Protein AF-A0A4R2JNR7-F1 (afdb_monomer_lite)

Structure (mmCIF, N/CA/C/O backbone):
data_AF-A0A4R2JNR7-F1
#
_entry.id   AF-A0A4R2JNR7-F1
#
loop_
_atom_site.group_PDB
_atom_site.id
_atom_site.type_symbol
_atom_site.label_atom_id
_atom_site.label_alt_id
_atom_site.label_comp_id
_atom_site.label_asym_id
_atom_site.label_entity_id
_atom_site.label_seq_id
_atom_site.pdbx_PDB_ins_code
_atom_site.Cartn_x
_atom_site.Cartn_y
_atom_site.Cartn_z
_atom_site.occupancy
_atom_site.B_iso_or_equiv
_atom_site.auth_seq_id
_atom_site.auth_comp_id
_atom_site.auth_asym_id
_atom_site.auth_atom_id
_atom_site.pdbx_PDB_model_num
ATOM 1 N N . MET A 1 1 ? 10.451 -13.960 -2.412 1.00 74.50 1 MET A N 1
ATOM 2 C CA . MET A 1 1 ? 9.070 -14.292 -2.784 1.00 74.50 1 MET A CA 1
ATOM 3 C C . MET A 1 1 ? 8.303 -13.013 -3.107 1.00 74.50 1 MET A C 1
ATOM 5 O O . MET A 1 1 ? 8.413 -12.044 -2.365 1.00 74.50 1 MET A O 1
ATOM 9 N N . ASN A 1 2 ? 7.539 -12.986 -4.204 1.00 85.69 2 ASN A N 1
ATOM 10 C CA . ASN A 1 2 ? 6.651 -11.852 -4.480 1.00 85.69 2 ASN A CA 1
ATOM 11 C C . ASN A 1 2 ? 5.514 -11.838 -3.455 1.00 85.69 2 ASN A C 1
ATOM 13 O O . ASN A 1 2 ? 4.912 -12.879 -3.202 1.00 85.69 2 ASN A O 1
ATOM 17 N N . GLY A 1 3 ? 5.248 -10.667 -2.879 1.00 93.62 3 GLY A N 1
ATOM 18 C CA . GLY A 1 3 ? 4.051 -10.439 -2.076 1.00 93.62 3 GLY A CA 1
ATOM 19 C C . GLY A 1 3 ? 2.825 -10.256 -2.959 1.00 93.62 3 GLY A C 1
ATOM 20 O O . GLY A 1 3 ? 2.925 -10.202 -4.193 1.00 93.62 3 GLY A O 1
ATOM 21 N N . LEU A 1 4 ? 1.668 -10.127 -2.322 1.00 95.69 4 LEU A N 1
ATOM 22 C CA . LEU A 1 4 ? 0.404 -9.935 -3.017 1.00 95.69 4 LEU A CA 1
ATOM 23 C C . LEU A 1 4 ? 0.418 -8.686 -3.906 1.00 95.69 4 LEU A C 1
ATOM 25 O O . LEU A 1 4 ? 0.112 -8.798 -5.088 1.00 95.69 4 LEU A O 1
ATOM 29 N N . VAL A 1 5 ? 0.873 -7.535 -3.396 1.00 96.38 5 VAL A N 1
ATOM 30 C CA . VAL A 1 5 ? 0.903 -6.276 -4.170 1.00 96.38 5 VAL A CA 1
ATOM 31 C C . VAL A 1 5 ? 1.715 -6.446 -5.456 1.00 96.38 5 VAL A C 1
ATOM 33 O O . VAL A 1 5 ? 1.250 -6.117 -6.541 1.00 96.38 5 VAL A O 1
ATOM 36 N N . ALA A 1 6 ? 2.912 -7.027 -5.362 1.00 96.88 6 ALA A N 1
ATOM 37 C CA . ALA A 1 6 ? 3.760 -7.269 -6.528 1.00 96.88 6 ALA A CA 1
ATOM 38 C C . ALA A 1 6 ? 3.146 -8.266 -7.524 1.00 96.88 6 ALA A C 1
ATOM 40 O O . ALA A 1 6 ? 3.371 -8.147 -8.729 1.00 96.88 6 ALA A O 1
ATOM 41 N N . SER A 1 7 ? 2.388 -9.247 -7.031 1.00 96.50 7 SER A N 1
ATOM 42 C CA . SER A 1 7 ? 1.683 -10.213 -7.878 1.00 96.50 7 SER A CA 1
ATOM 43 C C . SER A 1 7 ? 0.555 -9.525 -8.647 1.00 96.50 7 SER A C 1
ATOM 45 O O . SER A 1 7 ? 0.546 -9.591 -9.871 1.00 96.50 7 SER A O 1
ATOM 47 N N . VAL A 1 8 ? -0.281 -8.738 -7.962 1.00 95.75 8 VAL A N 1
ATOM 48 C CA . VAL A 1 8 ? -1.358 -7.950 -8.584 1.00 95.75 8 VAL A CA 1
ATOM 49 C C . VAL A 1 8 ? -0.810 -6.975 -9.629 1.00 95.75 8 VAL A C 1
ATOM 51 O O . VAL A 1 8 ? -1.312 -6.918 -10.746 1.00 95.75 8 VAL A O 1
ATOM 54 N N . LEU A 1 9 ? 0.269 -6.248 -9.319 1.00 95.75 9 LEU A N 1
ATOM 55 C CA . LEU A 1 9 ? 0.916 -5.362 -10.294 1.00 95.75 9 LEU A CA 1
ATOM 56 C C . LEU A 1 9 ? 1.432 -6.123 -11.522 1.00 95.75 9 LEU A C 1
ATOM 58 O O . LEU A 1 9 ? 1.394 -5.595 -12.632 1.00 95.75 9 LEU A O 1
ATOM 62 N N . THR A 1 10 ? 1.921 -7.351 -11.329 1.00 95.81 10 THR A N 1
ATOM 63 C CA . THR A 1 10 ? 2.393 -8.198 -12.431 1.00 95.81 10 THR A CA 1
ATOM 64 C C . THR A 1 10 ? 1.238 -8.660 -13.311 1.00 95.81 10 THR A C 1
ATOM 66 O O . THR A 1 10 ? 1.383 -8.697 -14.531 1.00 95.81 10 THR A O 1
ATOM 69 N N . ASP A 1 11 ? 0.089 -8.964 -12.716 1.00 94.25 11 ASP A N 1
ATOM 70 C CA . ASP A 1 11 ? -1.108 -9.355 -13.458 1.00 94.25 11 ASP A CA 1
ATOM 71 C C . ASP A 1 11 ? -1.698 -8.171 -14.243 1.00 94.25 11 ASP A C 1
ATOM 73 O O . ASP A 1 11 ? -2.080 -8.333 -15.402 1.00 94.25 11 ASP A O 1
ATOM 77 N N . LEU A 1 12 ? -1.708 -6.969 -13.654 1.00 91.50 12 LEU A N 1
ATOM 78 C CA . LEU A 1 12 ? -2.245 -5.755 -14.283 1.00 91.50 12 LEU A CA 1
ATOM 79 C C . LEU A 1 12 ? -1.342 -5.191 -15.388 1.00 91.50 12 LEU A C 1
ATOM 81 O O . LEU A 1 12 ? -1.824 -4.781 -16.443 1.00 91.50 12 LEU A O 1
ATOM 85 N N . PHE A 1 13 ? -0.030 -5.143 -15.152 1.00 92.62 13 PHE A N 1
ATOM 86 C CA . PHE A 1 13 ? 0.913 -4.413 -16.010 1.00 92.62 13 PHE A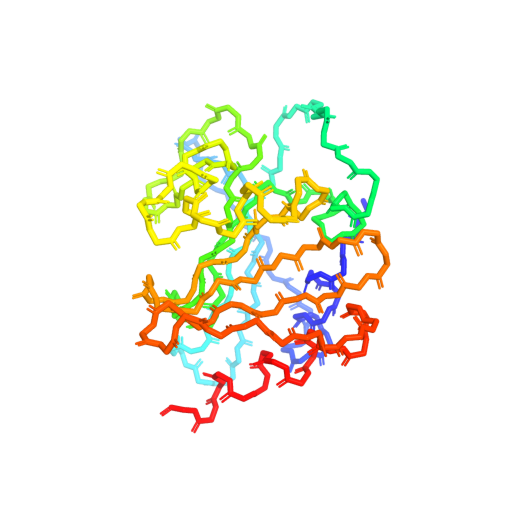 CA 1
ATOM 87 C C . PHE A 1 13 ? 1.927 -5.311 -16.721 1.00 92.62 13 PHE A C 1
ATOM 89 O O . PHE A 1 13 ? 2.747 -4.831 -17.504 1.00 92.62 13 PHE A O 1
ATOM 96 N N . GLY A 1 14 ? 1.882 -6.618 -16.473 1.00 93.38 14 GLY A N 1
ATOM 97 C CA . GLY A 1 14 ? 2.853 -7.564 -17.000 1.00 93.38 14 GLY A CA 1
ATOM 98 C C . GLY A 1 14 ? 4.158 -7.602 -16.193 1.00 93.38 14 GLY A C 1
ATOM 99 O O . GLY A 1 14 ? 4.225 -7.151 -15.048 1.00 93.38 14 GLY A O 1
ATOM 100 N N . PRO A 1 15 ? 5.219 -8.204 -16.758 1.00 94.38 15 PRO A N 1
ATOM 101 C CA . PRO A 1 15 ? 6.436 -8.496 -16.017 1.00 94.38 15 PRO A CA 1
ATOM 102 C C . PRO A 1 15 ? 7.160 -7.218 -15.560 1.00 94.38 15 PRO A C 1
ATOM 104 O O . PRO A 1 15 ? 7.265 -6.262 -16.330 1.00 94.38 15 PRO A O 1
ATOM 107 N N . PRO A 1 16 ? 7.728 -7.212 -14.342 1.00 96.00 16 PRO A N 1
ATOM 108 C CA . PRO A 1 16 ? 8.451 -6.056 -13.845 1.00 96.00 16 PRO A CA 1
ATOM 109 C C . PRO A 1 16 ? 9.841 -5.869 -14.455 1.00 96.00 16 PRO A C 1
ATOM 111 O O . PRO A 1 16 ? 10.524 -6.820 -14.838 1.00 96.00 16 PRO A O 1
ATOM 114 N N . GLU A 1 17 ? 10.325 -4.633 -14.370 1.00 95.19 17 GLU A N 1
ATOM 115 C CA . GLU A 1 17 ? 11.698 -4.238 -14.667 1.00 95.19 17 GLU A CA 1
ATOM 116 C C . GLU A 1 17 ? 12.475 -3.971 -13.363 1.00 95.19 17 GLU A C 1
ATOM 118 O O . GLU A 1 17 ? 12.059 -3.129 -12.555 1.00 95.19 17 GLU A O 1
ATOM 123 N N . PRO A 1 18 ? 13.608 -4.650 -13.110 1.00 94.50 18 PRO A N 1
ATOM 124 C CA . PRO A 1 18 ? 14.460 -4.335 -11.970 1.00 94.50 18 PRO A CA 1
ATOM 125 C C . PRO A 1 18 ? 15.264 -3.050 -12.214 1.00 94.50 18 PRO A C 1
ATOM 127 O O . PRO A 1 18 ? 15.649 -2.745 -13.342 1.00 94.50 18 PRO A O 1
ATOM 130 N N . GLY A 1 19 ? 15.586 -2.332 -11.140 1.00 91.00 19 GLY A N 1
ATOM 131 C CA . GLY A 1 19 ? 16.511 -1.203 -11.177 1.00 91.00 19 GLY A CA 1
ATOM 132 C C . GLY A 1 19 ? 17.254 -1.021 -9.858 1.00 91.00 19 GLY A C 1
ATOM 133 O O . GLY A 1 19 ? 16.829 -1.511 -8.812 1.00 91.00 19 GLY A O 1
ATOM 134 N N . SER A 1 20 ? 18.397 -0.349 -9.922 1.00 86.31 20 SER A N 1
ATOM 135 C CA . SER A 1 20 ? 19.217 -0.005 -8.761 1.00 86.31 20 SER A CA 1
ATOM 136 C C . SER A 1 20 ? 20.223 1.071 -9.156 1.00 86.31 20 SER A C 1
ATOM 138 O O . SER A 1 20 ? 20.928 0.877 -10.148 1.00 86.31 20 SER A O 1
ATOM 140 N N . ASP A 1 21 ? 20.361 2.120 -8.351 1.00 78.75 21 ASP A N 1
ATOM 141 C CA . ASP A 1 21 ? 21.511 3.029 -8.401 1.00 78.75 21 ASP A CA 1
ATOM 142 C C . ASP A 1 21 ? 22.443 2.764 -7.210 1.00 78.75 21 ASP A C 1
ATOM 144 O O . ASP A 1 21 ? 22.004 2.280 -6.165 1.00 78.75 21 ASP A O 1
ATOM 148 N N . ALA A 1 22 ? 23.732 3.091 -7.358 1.00 70.19 22 ALA A N 1
ATOM 149 C CA . ALA A 1 22 ? 24.771 2.805 -6.359 1.00 70.19 22 ALA A CA 1
ATOM 150 C C . ALA A 1 22 ? 24.464 3.368 -4.955 1.00 70.19 22 ALA A C 1
ATOM 152 O O . ALA A 1 22 ? 24.857 2.760 -3.963 1.00 70.19 22 ALA A O 1
ATOM 153 N N . ASP A 1 23 ? 23.726 4.479 -4.890 1.00 71.62 23 ASP A N 1
ATOM 154 C CA . ASP A 1 23 ? 23.389 5.201 -3.657 1.00 71.62 23 ASP A CA 1
ATOM 155 C C . ASP A 1 23 ? 21.907 5.043 -3.259 1.00 71.62 23 ASP A C 1
ATOM 157 O O . ASP A 1 23 ? 21.344 5.885 -2.562 1.00 71.62 23 ASP A O 1
ATOM 161 N N . SER A 1 24 ? 21.237 3.990 -3.737 1.00 70.81 24 SER A N 1
ATOM 162 C CA . SER A 1 24 ? 19.789 3.813 -3.571 1.00 70.81 24 SER A CA 1
ATOM 163 C C . SER A 1 24 ? 19.397 2.374 -3.244 1.00 70.81 24 SER A C 1
ATOM 165 O O . SER A 1 24 ? 20.089 1.422 -3.610 1.00 70.81 24 SER A O 1
ATOM 167 N N . LEU A 1 25 ? 18.240 2.207 -2.601 1.00 83.50 25 LEU A N 1
ATOM 168 C CA . LEU A 1 25 ? 17.609 0.898 -2.459 1.00 83.50 25 LEU A CA 1
ATOM 169 C C . LEU A 1 25 ? 17.335 0.291 -3.834 1.00 83.50 25 LEU A C 1
ATOM 171 O O . LEU A 1 25 ? 16.790 0.962 -4.703 1.00 83.50 25 LEU A O 1
ATOM 175 N N . ALA A 1 26 ? 17.636 -0.995 -4.020 1.00 91.75 26 ALA A N 1
ATOM 176 C CA . ALA A 1 26 ? 17.198 -1.708 -5.216 1.00 91.75 26 ALA A CA 1
ATOM 177 C C . ALA A 1 26 ? 15.666 -1.647 -5.328 1.00 91.75 26 ALA A C 1
ATOM 179 O O . ALA A 1 26 ? 14.961 -1.828 -4.336 1.00 91.75 26 ALA A O 1
ATOM 180 N N . TRP A 1 27 ? 15.138 -1.437 -6.529 1.00 94.19 27 TRP A N 1
ATOM 181 C CA . TRP A 1 27 ? 13.700 -1.368 -6.771 1.00 94.19 27 TRP A CA 1
ATOM 182 C C . TRP A 1 27 ? 13.270 -2.252 -7.933 1.00 94.19 27 TRP A C 1
ATOM 184 O O . TRP A 1 27 ? 14.053 -2.851 -8.672 1.00 94.19 27 TRP A O 1
ATOM 194 N N . THR A 1 28 ? 11.962 -2.368 -8.076 1.00 95.81 28 THR A N 1
ATOM 195 C CA . THR A 1 28 ? 11.287 -3.076 -9.153 1.00 95.81 28 THR A CA 1
ATOM 196 C C . THR A 1 28 ? 10.141 -2.195 -9.628 1.00 95.81 28 THR A C 1
ATOM 198 O O . THR A 1 28 ? 9.458 -1.576 -8.813 1.00 95.81 28 THR A O 1
ATOM 201 N N . THR A 1 29 ? 9.996 -2.034 -10.940 1.00 95.94 29 THR A N 1
ATOM 202 C CA . THR A 1 29 ? 9.008 -1.137 -11.547 1.00 95.94 29 THR A CA 1
ATOM 203 C C . THR A 1 29 ? 8.086 -1.906 -12.483 1.00 95.94 29 THR A C 1
ATOM 205 O O . THR A 1 29 ? 8.543 -2.718 -13.279 1.00 95.94 29 THR A O 1
ATOM 208 N N . TRP A 1 30 ? 6.797 -1.602 -12.396 1.00 95.94 30 TRP A N 1
ATOM 209 C CA . TRP A 1 30 ? 5.747 -2.027 -13.310 1.00 95.94 30 TRP A CA 1
ATOM 210 C C . TRP A 1 30 ? 5.246 -0.793 -14.049 1.00 95.94 30 TRP A C 1
ATOM 212 O O . TRP A 1 30 ? 5.082 0.272 -13.443 1.00 95.94 30 TRP A O 1
ATOM 222 N N . ARG A 1 31 ? 5.046 -0.915 -15.359 1.00 92.25 31 ARG A N 1
ATOM 223 C CA . ARG A 1 31 ? 4.637 0.198 -16.216 1.00 92.25 31 ARG A CA 1
ATOM 224 C C . ARG A 1 31 ? 3.410 -0.214 -17.001 1.00 92.25 31 ARG A C 1
ATOM 226 O O . ARG A 1 31 ? 3.428 -1.258 -17.646 1.00 92.25 31 ARG A O 1
ATOM 233 N N . SER A 1 32 ? 2.382 0.621 -16.975 1.00 83.75 32 SER A N 1
ATOM 234 C CA . SER A 1 32 ? 1.307 0.512 -17.951 1.00 83.75 32 SER A CA 1
ATOM 235 C C . SER A 1 32 ? 1.734 1.135 -19.296 1.00 83.75 32 SER A C 1
ATOM 237 O O . SER A 1 32 ? 2.850 1.644 -19.441 1.00 83.75 32 SER A O 1
ATOM 239 N N . ASN A 1 33 ? 0.838 1.114 -20.286 1.00 81.06 33 ASN A N 1
ATOM 240 C CA . ASN A 1 33 ? 1.028 1.862 -21.534 1.00 81.06 33 ASN A CA 1
ATOM 241 C C . ASN A 1 33 ? 0.960 3.385 -21.330 1.00 81.06 33 ASN A C 1
ATOM 243 O O . ASN A 1 33 ? 1.518 4.132 -22.133 1.00 81.06 33 ASN A O 1
ATOM 247 N N . ASP A 1 34 ? 0.282 3.831 -20.274 1.00 81.19 34 ASP A N 1
ATOM 248 C CA . ASP A 1 34 ? 0.294 5.213 -19.822 1.00 81.19 34 ASP A CA 1
ATOM 249 C C . ASP A 1 34 ? 1.560 5.470 -18.974 1.00 81.19 34 ASP A C 1
ATOM 251 O O . ASP A 1 34 ? 1.776 4.768 -17.974 1.00 81.19 34 ASP A O 1
ATOM 255 N N . PRO A 1 35 ? 2.420 6.435 -19.358 1.00 75.88 35 PRO A N 1
ATOM 256 C CA . PRO A 1 35 ? 3.648 6.753 -18.631 1.00 75.88 35 PRO A CA 1
ATOM 257 C C . PRO A 1 35 ? 3.420 7.305 -17.216 1.00 75.88 35 PRO A C 1
ATOM 259 O O . PRO A 1 35 ? 4.340 7.202 -16.392 1.00 75.88 35 PRO A O 1
ATOM 262 N N . ASP A 1 36 ? 2.242 7.860 -16.929 1.00 79.81 36 ASP A N 1
ATOM 263 C CA . ASP A 1 36 ? 1.886 8.363 -15.602 1.00 79.81 36 ASP A CA 1
ATOM 264 C C . ASP A 1 36 ? 1.493 7.206 -14.666 1.00 79.81 36 ASP A C 1
ATOM 266 O O . ASP A 1 36 ? 1.763 7.240 -13.465 1.00 79.81 36 ASP A O 1
ATOM 270 N N . HIS A 1 37 ? 1.006 6.094 -15.218 1.00 85.38 37 HIS A N 1
ATOM 271 C CA . HIS A 1 37 ? 0.657 4.884 -14.472 1.00 85.38 37 HIS A CA 1
ATOM 272 C C . HIS A 1 37 ? 1.854 3.936 -14.346 1.00 85.38 37 HIS A C 1
ATOM 274 O O . HIS A 1 37 ? 1.960 2.884 -14.992 1.00 85.38 37 HIS A O 1
ATOM 280 N N . ARG A 1 38 ? 2.775 4.327 -13.463 1.00 91.19 38 ARG A N 1
ATOM 281 C CA . ARG A 1 38 ? 3.907 3.500 -13.028 1.00 91.19 38 ARG A CA 1
ATOM 282 C C . ARG A 1 38 ? 3.796 3.143 -11.552 1.00 91.19 38 ARG A C 1
ATOM 284 O O . ARG A 1 38 ? 3.472 3.997 -10.729 1.00 91.19 38 ARG A O 1
ATOM 291 N N . SER A 1 39 ? 4.183 1.919 -11.219 1.00 95.69 39 SER A N 1
ATOM 292 C CA . SER A 1 39 ? 4.325 1.460 -9.837 1.00 95.69 39 SER A CA 1
ATOM 293 C C . SER A 1 39 ? 5.769 1.050 -9.586 1.00 95.69 39 SER A C 1
ATOM 295 O O . SER A 1 39 ? 6.365 0.333 -10.386 1.00 95.69 39 SER A O 1
ATOM 297 N N . ARG A 1 40 ? 6.355 1.508 -8.482 1.00 95.50 40 ARG A N 1
ATOM 298 C CA . ARG A 1 40 ? 7.726 1.213 -8.066 1.00 95.50 40 ARG A CA 1
ATOM 299 C C . ARG A 1 40 ? 7.727 0.705 -6.635 1.00 95.50 40 ARG A C 1
ATOM 301 O O . ARG A 1 40 ? 7.401 1.455 -5.724 1.00 95.50 40 ARG A O 1
ATOM 308 N N . LEU A 1 41 ? 8.199 -0.520 -6.443 1.00 96.12 41 LEU A N 1
ATOM 309 C CA . LEU A 1 41 ? 8.423 -1.098 -5.122 1.00 96.12 41 LEU A CA 1
ATOM 310 C C . LEU A 1 41 ? 9.919 -1.193 -4.828 1.00 96.12 41 LEU A C 1
ATOM 312 O O . LEU A 1 41 ? 10.698 -1.628 -5.678 1.00 96.12 41 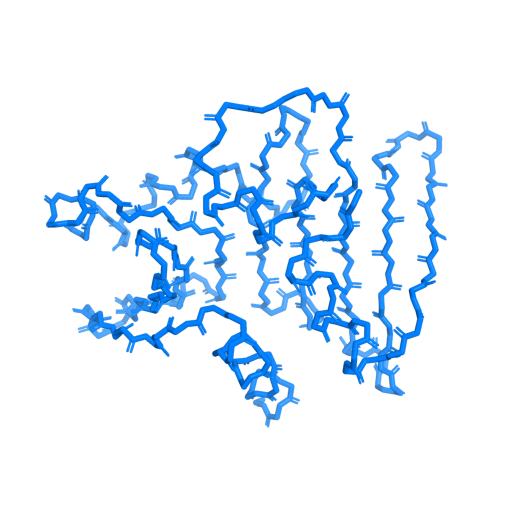LEU A O 1
ATOM 316 N N . TYR A 1 42 ? 10.319 -0.807 -3.624 1.00 94.44 42 TYR A N 1
ATOM 317 C CA . TYR A 1 42 ? 11.691 -0.908 -3.134 1.00 94.44 42 TYR A CA 1
ATOM 318 C C . TYR A 1 42 ? 11.886 -2.247 -2.436 1.00 94.44 42 TYR A C 1
ATOM 320 O O . TYR A 1 42 ? 10.992 -2.725 -1.743 1.00 94.44 42 TYR A O 1
ATOM 328 N N . ARG A 1 43 ? 13.035 -2.889 -2.632 1.00 92.25 43 ARG A N 1
ATOM 329 C CA . ARG A 1 43 ? 13.364 -4.160 -1.982 1.00 92.25 43 ARG A CA 1
ATOM 330 C C . ARG A 1 43 ? 13.829 -3.914 -0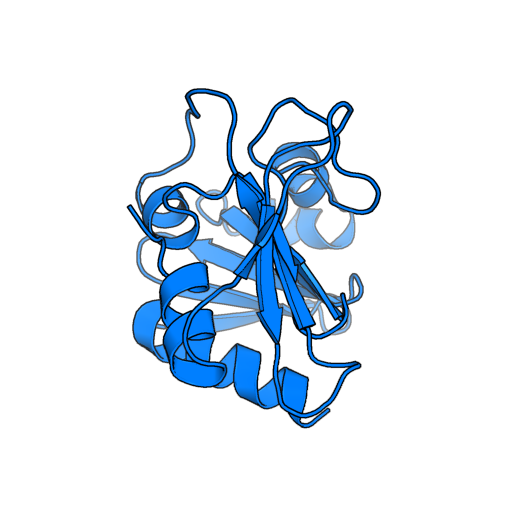.557 1.00 92.25 43 ARG A C 1
ATOM 332 O O . ARG A 1 43 ? 14.591 -2.984 -0.304 1.00 92.25 43 ARG A O 1
ATOM 339 N N . ARG A 1 44 ? 13.408 -4.790 0.350 1.00 89.50 44 ARG A N 1
ATOM 340 C CA . ARG A 1 44 ? 13.829 -4.753 1.751 1.00 89.50 44 ARG A CA 1
ATOM 341 C C . ARG A 1 44 ? 15.303 -5.152 1.893 1.00 89.50 44 ARG A C 1
ATOM 343 O O . ARG A 1 44 ? 15.772 -6.053 1.197 1.00 89.50 44 ARG A O 1
ATOM 350 N N . THR A 1 45 ? 16.017 -4.528 2.828 1.00 83.94 45 THR A N 1
ATOM 351 C CA . THR A 1 45 ? 17.453 -4.766 3.082 1.00 83.94 45 THR A CA 1
ATOM 352 C C . THR A 1 45 ? 17.756 -5.583 4.342 1.00 83.94 45 THR A C 1
ATOM 354 O O . THR A 1 45 ? 18.913 -5.923 4.588 1.00 83.94 45 THR A O 1
ATOM 357 N N . GLY A 1 46 ? 16.737 -5.977 5.112 1.00 82.25 46 GLY A N 1
ATOM 358 C CA . GLY A 1 46 ? 16.901 -6.733 6.355 1.00 82.25 46 GLY A CA 1
ATOM 359 C C . GLY A 1 46 ? 15.677 -7.563 6.758 1.00 82.25 46 GLY A C 1
ATOM 360 O O . GLY A 1 46 ? 14.709 -7.651 6.000 1.00 82.25 46 GLY A O 1
ATOM 361 N N . PRO A 1 47 ? 15.717 -8.226 7.924 1.00 81.06 47 PRO A N 1
ATOM 362 C CA . PRO A 1 47 ? 14.538 -8.841 8.529 1.00 81.06 47 PRO A CA 1
ATOM 363 C C . PRO A 1 47 ? 13.537 -7.772 8.997 1.00 81.06 47 PRO A C 1
ATOM 365 O O . PRO A 1 47 ? 13.876 -6.597 9.116 1.00 81.06 47 PRO A O 1
ATOM 368 N N . THR A 1 48 ? 12.304 -8.189 9.266 1.00 84.25 48 THR A N 1
ATOM 369 C CA . THR A 1 48 ? 11.251 -7.332 9.819 1.00 84.25 48 THR A CA 1
ATOM 370 C C . THR A 1 48 ? 10.397 -8.149 10.785 1.00 84.25 48 THR A C 1
ATOM 372 O O . THR A 1 48 ? 10.237 -9.352 10.579 1.00 84.25 48 THR A O 1
ATOM 375 N N . ASP A 1 49 ? 9.845 -7.487 11.798 1.00 82.75 49 ASP A N 1
ATOM 376 C CA . ASP A 1 49 ? 9.012 -8.097 12.845 1.00 82.75 49 ASP A CA 1
ATOM 377 C C . ASP A 1 49 ? 7.512 -7.852 12.602 1.00 82.75 49 ASP A C 1
ATOM 379 O O . ASP A 1 49 ? 6.706 -7.841 13.532 1.00 82.75 49 ASP A O 1
ATOM 383 N N . LEU A 1 50 ? 7.126 -7.588 11.352 1.00 82.56 50 LEU A N 1
ATOM 384 C CA . LEU A 1 50 ? 5.731 -7.350 11.004 1.00 82.56 50 LEU A CA 1
ATOM 385 C C . LEU A 1 50 ? 4.858 -8.608 11.116 1.00 82.56 50 LEU A C 1
ATOM 387 O O . LEU A 1 50 ? 5.360 -9.718 10.936 1.00 82.56 50 LEU A O 1
ATOM 391 N N . PRO A 1 51 ? 3.537 -8.432 11.318 1.00 86.56 51 PRO A N 1
ATOM 392 C CA . PRO A 1 51 ? 2.574 -9.527 11.274 1.00 86.56 51 PRO A CA 1
ATOM 393 C C . PRO A 1 51 ? 2.612 -10.304 9.950 1.00 86.56 51 PRO A C 1
ATOM 395 O O . PRO A 1 51 ? 2.768 -9.717 8.876 1.00 86.56 51 PRO A O 1
ATOM 398 N N . ASP A 1 52 ? 2.375 -11.616 10.019 1.00 89.19 52 ASP A N 1
ATOM 399 C CA . ASP A 1 52 ? 2.411 -12.523 8.862 1.00 89.19 52 ASP A CA 1
ATOM 400 C C . ASP A 1 52 ? 1.461 -12.098 7.730 1.00 89.19 52 ASP A C 1
ATOM 402 O O . ASP A 1 52 ? 1.829 -12.152 6.556 1.00 89.19 52 ASP A O 1
ATOM 406 N N . ALA A 1 53 ? 0.262 -11.615 8.068 1.00 86.69 53 ALA A N 1
ATOM 407 C CA . ALA A 1 53 ? -0.721 -11.152 7.086 1.00 86.69 53 ALA A CA 1
ATOM 408 C C . ALA A 1 53 ? -0.201 -9.961 6.260 1.00 86.69 53 ALA A C 1
ATOM 410 O O . ALA A 1 53 ? -0.393 -9.868 5.045 1.00 86.69 53 ALA A O 1
ATOM 411 N N . LEU A 1 54 ? 0.548 -9.070 6.906 1.00 90.19 54 LEU A N 1
ATOM 412 C CA . LEU A 1 54 ? 1.161 -7.929 6.249 1.00 90.19 54 LEU A CA 1
ATOM 413 C C . LEU A 1 54 ? 2.394 -8.346 5.440 1.00 90.19 54 LEU A C 1
ATOM 415 O O . LEU A 1 54 ? 2.597 -7.880 4.318 1.00 90.19 54 LEU A O 1
ATOM 419 N N . LEU A 1 55 ? 3.184 -9.287 5.960 1.00 90.88 55 LEU A N 1
ATOM 420 C CA . LEU A 1 55 ? 4.279 -9.908 5.216 1.00 90.88 55 LEU A CA 1
ATOM 421 C C . LEU A 1 55 ? 3.795 -10.603 3.939 1.00 90.88 55 LEU A C 1
ATOM 423 O O . LEU A 1 55 ? 4.492 -10.537 2.927 1.00 90.88 55 LEU A O 1
ATOM 427 N N . ALA A 1 56 ? 2.604 -11.205 3.943 1.00 92.25 56 ALA A N 1
ATOM 428 C CA . ALA A 1 56 ? 1.994 -11.765 2.738 1.00 92.25 56 ALA A CA 1
ATOM 429 C C . ALA A 1 56 ? 1.705 -10.683 1.679 1.00 92.25 56 ALA A C 1
ATOM 431 O O . ALA A 1 56 ? 1.885 -10.920 0.481 1.00 92.25 56 ALA A O 1
ATOM 432 N N . CYS A 1 57 ? 1.343 -9.467 2.104 1.00 94.06 57 CYS A N 1
ATOM 433 C CA . CYS A 1 57 ? 1.138 -8.333 1.202 1.00 94.06 57 CYS A CA 1
ATOM 434 C C . CYS A 1 57 ? 2.455 -7.803 0.611 1.00 94.06 57 CYS A C 1
ATOM 436 O O . CYS A 1 57 ? 2.542 -7.565 -0.597 1.00 94.06 57 CYS A O 1
ATOM 438 N N . TYR A 1 58 ? 3.485 -7.658 1.448 1.00 94.19 58 TYR A N 1
ATOM 439 C CA . TYR A 1 58 ? 4.784 -7.079 1.078 1.00 94.19 58 TYR A CA 1
ATOM 440 C C . TYR A 1 58 ? 5.692 -8.057 0.314 1.00 94.19 58 TYR A C 1
ATOM 442 O O . TYR A 1 58 ? 6.342 -7.684 -0.666 1.00 94.19 58 TYR A O 1
ATOM 450 N N . GLY A 1 59 ? 5.755 -9.318 0.745 1.00 93.25 59 GLY A N 1
ATOM 451 C CA . GLY A 1 59 ? 6.751 -10.287 0.288 1.00 93.25 59 GLY A CA 1
ATOM 452 C C . GLY A 1 59 ? 8.183 -9.785 0.502 1.00 93.25 59 GLY A C 1
ATOM 453 O O . GLY A 1 59 ? 8.572 -9.436 1.616 1.00 93.25 59 GLY A O 1
ATOM 454 N N . ASP A 1 60 ? 8.973 -9.748 -0.573 1.00 92.06 60 ASP A N 1
ATOM 455 C CA . ASP A 1 60 ? 10.355 -9.233 -0.564 1.00 92.06 60 ASP A CA 1
ATOM 456 C C . ASP A 1 60 ? 10.455 -7.697 -0.582 1.00 92.06 60 ASP A C 1
ATOM 458 O O . ASP A 1 60 ? 11.557 -7.140 -0.483 1.00 92.06 60 ASP A O 1
ATOM 462 N N . PHE A 1 61 ? 9.336 -6.999 -0.771 1.00 93.88 61 PHE A N 1
ATOM 463 C CA . PHE A 1 61 ? 9.338 -5.548 -0.876 1.00 93.88 61 PHE A CA 1
ATOM 464 C C . PHE A 1 61 ? 9.287 -4.891 0.496 1.00 93.88 61 PHE A C 1
ATOM 466 O O . PHE A 1 61 ? 8.806 -5.455 1.474 1.00 93.88 61 PHE A O 1
ATOM 473 N N . GLY A 1 62 ? 9.868 -3.700 0.553 1.00 91.81 62 GLY A N 1
ATOM 474 C CA . GLY A 1 62 ? 10.009 -2.872 1.733 1.00 91.81 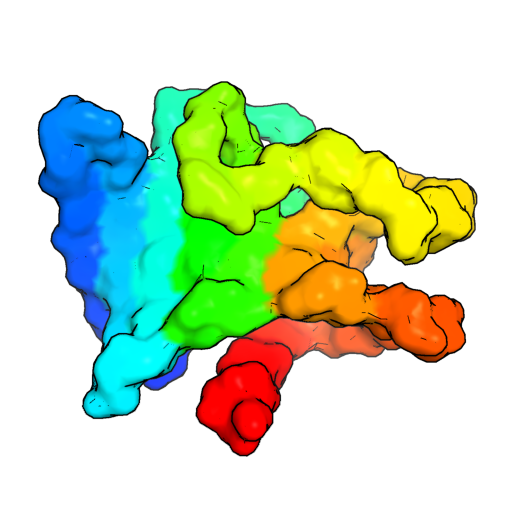62 GLY A CA 1
ATOM 475 C C . GLY A 1 62 ? 9.026 -1.707 1.776 1.00 91.81 62 GLY A C 1
ATOM 476 O O . GLY A 1 62 ? 8.912 -1.103 2.821 1.00 91.81 62 GLY A O 1
ATOM 477 N N . GLY A 1 63 ? 8.355 -1.381 0.670 1.00 94.50 63 GLY A N 1
ATOM 478 C CA . GLY A 1 63 ? 7.519 -0.188 0.496 1.00 94.50 63 GLY A CA 1
ATOM 479 C C . GLY A 1 63 ? 7.536 0.263 -0.966 1.00 94.50 63 GLY A C 1
ATOM 480 O O . GLY A 1 63 ? 8.196 -0.367 -1.801 1.00 94.50 63 GLY A O 1
ATOM 481 N N . GLY A 1 64 ? 6.844 1.348 -1.310 1.00 95.56 64 GLY A N 1
ATOM 482 C CA . GLY A 1 64 ? 6.829 1.824 -2.694 1.00 95.56 64 GLY A CA 1
ATOM 483 C C . GLY A 1 64 ? 5.762 2.848 -3.042 1.00 95.56 64 GLY A C 1
ATOM 484 O O . GLY A 1 64 ? 4.967 3.258 -2.211 1.00 95.56 64 GLY A O 1
ATOM 485 N N . PHE A 1 65 ? 5.745 3.235 -4.309 1.00 95.50 65 PHE A N 1
ATOM 486 C CA . PHE A 1 65 ? 4.729 4.092 -4.911 1.00 95.50 65 PHE A CA 1
ATOM 487 C C . PHE A 1 65 ? 3.937 3.279 -5.925 1.00 95.50 65 PHE A C 1
ATOM 489 O O . PHE A 1 65 ? 4.534 2.567 -6.733 1.00 95.50 65 PHE A O 1
ATOM 496 N N . LEU A 1 66 ? 2.618 3.398 -5.918 1.00 95.25 66 LEU A N 1
ATOM 497 C CA . LEU A 1 66 ? 1.732 2.762 -6.886 1.00 95.25 66 LEU A CA 1
ATOM 498 C C . LEU A 1 66 ? 1.024 3.849 -7.696 1.00 95.25 66 LEU A C 1
ATOM 500 O O . LEU A 1 66 ? 0.790 4.940 -7.177 1.00 95.25 66 LEU A O 1
ATOM 504 N N . ILE A 1 67 ? 0.702 3.539 -8.954 1.00 91.81 67 ILE A N 1
ATOM 505 C CA . ILE A 1 67 ? -0.164 4.356 -9.821 1.00 91.81 67 ILE A CA 1
ATOM 506 C C . ILE A 1 67 ? 0.278 5.828 -9.834 1.00 91.81 67 ILE A C 1
ATOM 508 O O . ILE A 1 67 ? -0.377 6.709 -9.293 1.00 91.81 67 ILE A O 1
ATOM 512 N N . GLY A 1 68 ? 1.479 6.099 -10.347 1.00 86.44 68 GLY A N 1
ATOM 513 C CA . GLY A 1 68 ? 1.957 7.482 -10.481 1.00 86.44 68 GLY A CA 1
ATOM 514 C C . GLY A 1 68 ? 2.217 8.204 -9.155 1.00 86.44 68 GLY A C 1
ATOM 515 O O . GLY A 1 68 ? 2.335 9.425 -9.146 1.00 86.44 68 GLY A O 1
ATOM 516 N N . SER A 1 69 ? 2.357 7.454 -8.055 1.00 88.38 69 SER A N 1
ATOM 517 C CA . SER A 1 69 ? 2.456 7.952 -6.675 1.00 88.38 69 SER A CA 1
ATOM 518 C C . SER A 1 69 ? 1.137 8.427 -6.054 1.00 88.38 69 SER A C 1
ATOM 520 O O . SER A 1 69 ? 1.179 9.017 -4.973 1.00 88.38 69 SER A O 1
ATOM 522 N N . SER A 1 70 ? -0.011 8.129 -6.673 1.00 91.38 70 SER A N 1
ATOM 523 C CA . SER A 1 70 ? -1.335 8.359 -6.075 1.00 91.38 70 SER A CA 1
ATOM 524 C C . SER A 1 70 ? -1.537 7.539 -4.801 1.00 91.38 70 SER A C 1
ATOM 526 O O . SER A 1 70 ? -2.178 8.006 -3.863 1.00 91.38 70 SER A O 1
ATOM 528 N N . ILE A 1 71 ? -0.920 6.354 -4.736 1.00 95.56 71 ILE A N 1
ATOM 529 C CA . ILE A 1 71 ? -0.912 5.504 -3.545 1.00 95.56 71 ILE A CA 1
ATOM 530 C C . ILE A 1 71 ? 0.533 5.276 -3.095 1.00 95.56 71 ILE A C 1
ATOM 532 O O . ILE A 1 71 ? 1.409 4.905 -3.883 1.00 95.56 71 ILE A O 1
ATOM 536 N N . LYS A 1 72 ? 0.785 5.464 -1.805 1.00 96.38 72 LYS A N 1
ATOM 537 C CA . LYS A 1 72 ? 2.067 5.231 -1.144 1.00 96.38 72 LYS A CA 1
ATOM 538 C C . LYS A 1 72 ? 1.951 4.005 -0.256 1.00 96.38 72 LYS A C 1
ATOM 540 O O . LYS A 1 72 ? 1.102 3.944 0.621 1.00 96.38 72 LYS A O 1
ATOM 545 N N . MET A 1 73 ? 2.841 3.050 -0.453 1.00 96.06 73 MET A N 1
ATOM 546 C CA . MET A 1 73 ? 3.004 1.886 0.401 1.00 96.06 73 MET A CA 1
ATOM 547 C C . MET A 1 73 ? 4.072 2.190 1.447 1.00 96.06 73 MET A C 1
ATOM 549 O O . MET A 1 73 ? 5.217 2.481 1.088 1.00 96.06 73 MET A O 1
ATOM 553 N N . ALA A 1 74 ? 3.684 2.149 2.720 1.00 94.94 74 ALA A N 1
ATOM 554 C CA . ALA A 1 74 ? 4.548 2.481 3.845 1.00 94.94 74 ALA A CA 1
ATOM 555 C C . ALA A 1 74 ? 5.838 1.646 3.844 1.00 94.94 74 ALA A C 1
ATOM 557 O O . ALA A 1 74 ? 5.864 0.494 3.414 1.00 94.94 74 ALA A O 1
ATOM 558 N N . THR A 1 75 ? 6.934 2.229 4.324 1.00 92.94 75 THR A N 1
ATOM 559 C CA . THR A 1 75 ? 8.203 1.523 4.429 1.00 92.94 75 THR A CA 1
ATOM 560 C C . THR A 1 75 ? 8.284 0.696 5.712 1.00 92.94 75 THR A C 1
ATOM 562 O O . THR A 1 75 ? 8.028 1.180 6.817 1.00 92.94 75 THR A O 1
ATOM 565 N N . ILE A 1 76 ? 8.655 -0.572 5.550 1.00 88.69 76 ILE A N 1
ATOM 566 C CA . ILE A 1 76 ? 8.971 -1.532 6.621 1.00 88.69 76 ILE A CA 1
ATOM 567 C C . ILE A 1 76 ? 10.470 -1.604 6.883 1.00 88.69 76 ILE A C 1
ATOM 569 O O . ILE A 1 76 ? 10.905 -2.274 7.820 1.00 88.69 76 ILE A O 1
ATOM 573 N N . ASP A 1 77 ? 11.263 -0.972 6.018 1.00 79.44 77 ASP A N 1
ATOM 574 C CA . ASP A 1 77 ? 12.701 -0.866 6.183 1.00 79.44 77 ASP A CA 1
ATOM 575 C C . ASP A 1 77 ? 13.049 0.313 7.103 1.00 79.44 77 ASP A C 1
ATOM 577 O O . ASP A 1 77 ? 12.367 1.334 7.149 1.00 79.44 77 ASP A O 1
ATOM 581 N N . SER A 1 78 ? 14.155 0.158 7.821 1.00 72.06 78 SER A N 1
ATOM 582 C CA . SER A 1 78 ? 14.822 1.222 8.571 1.00 72.06 78 SER A CA 1
ATOM 583 C C . SER A 1 78 ? 15.415 2.320 7.686 1.00 72.06 78 SER A C 1
ATOM 585 O O . SER A 1 78 ? 15.732 3.395 8.191 1.00 72.06 78 SER A O 1
ATOM 587 N N . GLN A 1 79 ? 15.628 2.034 6.398 1.00 78.38 79 GLN A N 1
ATOM 588 C CA . GLN A 1 79 ? 16.140 3.015 5.453 1.00 78.38 79 GLN A CA 1
ATOM 589 C C . GLN A 1 79 ? 15.014 3.920 4.963 1.00 78.38 79 GLN A C 1
ATOM 591 O O . GLN A 1 79 ? 13.993 3.448 4.456 1.00 78.38 79 GLN A O 1
ATOM 596 N N . ASP A 1 80 ? 15.242 5.226 5.068 1.00 81.00 80 ASP A N 1
ATOM 597 C CA . ASP A 1 80 ? 14.283 6.223 4.621 1.00 81.00 80 ASP A CA 1
ATOM 598 C C . ASP A 1 80 ? 14.179 6.220 3.095 1.00 81.00 80 ASP A C 1
ATOM 600 O O . ASP A 1 80 ? 15.168 6.355 2.367 1.00 81.00 80 ASP A O 1
ATOM 604 N N . VAL A 1 81 ? 12.947 6.125 2.606 1.00 86.62 81 VAL A N 1
ATOM 605 C CA . VAL A 1 81 ? 12.622 6.335 1.198 1.00 86.62 81 VAL A CA 1
ATOM 606 C C . VAL A 1 81 ? 11.878 7.650 1.092 1.00 86.62 81 VAL A C 1
ATOM 608 O O . VAL A 1 81 ? 10.791 7.803 1.642 1.00 86.62 81 VAL A O 1
ATOM 611 N N . HIS A 1 82 ? 12.469 8.612 0.382 1.00 86.50 82 HIS A N 1
ATOM 612 C CA . HIS A 1 82 ? 11.911 9.956 0.279 1.00 86.50 82 HIS A CA 1
ATOM 613 C C . HIS A 1 82 ? 10.448 9.931 -0.186 1.00 86.50 82 HIS A C 1
ATOM 615 O O . HIS A 1 82 ? 10.151 9.426 -1.267 1.00 86.50 82 HIS A O 1
ATOM 621 N N . GLY A 1 83 ? 9.561 10.518 0.619 1.00 87.44 83 GLY A N 1
ATOM 622 C CA . GLY A 1 83 ? 8.133 10.631 0.329 1.00 87.44 83 GLY A CA 1
ATOM 623 C C . GLY A 1 83 ? 7.278 9.448 0.787 1.00 87.44 83 GLY A C 1
ATOM 624 O O . GLY A 1 83 ? 6.067 9.536 0.635 1.00 87.44 83 GLY A O 1
ATOM 625 N N . LEU A 1 84 ? 7.859 8.382 1.348 1.00 91.62 84 LEU A N 1
ATOM 626 C CA . LEU A 1 84 ? 7.114 7.300 1.999 1.00 91.62 84 LEU A CA 1
ATOM 627 C C . LEU A 1 84 ? 7.149 7.462 3.519 1.00 91.62 84 LEU A C 1
ATOM 629 O O . LEU A 1 84 ? 8.170 7.853 4.077 1.00 91.62 84 LEU A O 1
ATOM 633 N N . TYR A 1 85 ? 6.045 7.115 4.175 1.00 91.62 85 TYR A N 1
ATOM 634 C CA . TYR A 1 85 ? 5.978 6.992 5.630 1.00 91.62 85 TYR A CA 1
ATOM 635 C C . TYR A 1 85 ? 6.564 5.666 6.070 1.00 91.62 85 TYR A C 1
ATOM 637 O O . TYR A 1 85 ? 6.321 4.652 5.416 1.00 91.62 85 TYR A O 1
ATOM 645 N N . ARG A 1 86 ? 7.248 5.631 7.210 1.00 91.44 86 ARG A N 1
ATOM 646 C CA . ARG A 1 86 ? 7.469 4.367 7.918 1.00 91.44 86 ARG A CA 1
ATOM 647 C C . ARG A 1 86 ? 6.153 3.845 8.493 1.00 91.44 86 ARG A C 1
ATOM 649 O O . ARG A 1 86 ? 5.223 4.612 8.724 1.00 91.44 86 ARG A O 1
ATOM 656 N N . PHE A 1 87 ? 6.053 2.542 8.742 1.00 89.56 87 PHE A N 1
ATOM 657 C CA . PHE A 1 87 ? 4.827 1.951 9.304 1.00 89.56 87 PHE A CA 1
ATOM 658 C C . PHE A 1 87 ? 4.367 2.582 10.615 1.00 89.56 87 PHE A C 1
ATOM 660 O O . PHE A 1 87 ? 3.181 2.836 10.812 1.00 89.56 87 PHE A O 1
ATOM 667 N N . ASP A 1 88 ? 5.311 2.821 11.517 1.00 86.94 88 ASP A N 1
ATOM 668 C CA . ASP A 1 88 ? 5.066 3.467 12.797 1.00 86.94 88 ASP A CA 1
ATOM 669 C C . ASP A 1 88 ? 4.648 4.930 12.624 1.00 86.94 88 ASP A C 1
ATOM 671 O O . ASP A 1 88 ? 3.772 5.395 13.347 1.00 86.94 88 ASP A O 1
ATOM 675 N N . GLU A 1 89 ? 5.206 5.625 11.633 1.00 91.06 89 GLU A N 1
ATOM 676 C CA . GLU A 1 89 ? 4.821 6.994 11.276 1.00 91.06 89 GLU A CA 1
ATOM 677 C C . GLU A 1 89 ? 3.424 7.069 10.657 1.00 91.06 89 GLU A C 1
ATOM 679 O O . GLU A 1 89 ? 2.657 7.977 10.980 1.00 91.06 89 GLU A O 1
ATOM 684 N N . LEU A 1 90 ? 3.074 6.115 9.789 1.00 92.25 90 LEU A N 1
ATOM 685 C CA . LEU A 1 90 ? 1.735 6.019 9.220 1.00 92.25 90 LEU A CA 1
ATOM 686 C C . LEU A 1 90 ? 0.719 5.768 10.335 1.00 92.25 90 LEU A C 1
ATOM 688 O O . LEU A 1 90 ? -0.273 6.476 10.438 1.00 92.25 90 LEU A O 1
ATOM 692 N N . ALA A 1 91 ? 1.000 4.828 11.238 1.00 86.50 91 ALA A N 1
ATOM 693 C CA . ALA A 1 91 ? 0.102 4.520 12.343 1.00 86.50 91 ALA A CA 1
ATOM 694 C C . ALA A 1 91 ? -0.132 5.716 13.289 1.00 86.50 91 ALA A C 1
ATOM 696 O O . ALA A 1 91 ? -1.138 5.757 13.985 1.00 86.50 91 ALA A O 1
ATOM 697 N N . ILE A 1 92 ? 0.757 6.704 13.371 1.00 88.88 92 ILE A N 1
ATOM 698 C CA . ILE A 1 92 ? 0.553 7.871 14.251 1.00 88.88 92 ILE A CA 1
ATOM 699 C C . ILE A 1 92 ? -0.001 9.101 13.528 1.00 88.88 92 ILE A C 1
ATOM 701 O O . ILE A 1 92 ? -0.034 10.172 14.136 1.00 88.88 92 ILE A O 1
ATOM 705 N N . GLN A 1 93 ? -0.440 8.967 12.272 1.00 92.62 93 GLN A N 1
ATOM 706 C CA . GLN A 1 93 ? -1.139 10.055 11.593 1.00 92.62 93 GLN A CA 1
ATOM 707 C C . GLN A 1 93 ? -2.385 10.465 12.401 1.00 92.62 93 GLN A C 1
ATOM 709 O O . GLN A 1 93 ? -3.100 9.583 12.896 1.00 92.62 93 GLN A O 1
ATOM 714 N N . PRO A 1 94 ? -2.636 11.775 12.591 1.00 91.69 94 PRO A N 1
ATOM 715 C CA . PRO A 1 94 ? -3.778 12.267 13.362 1.00 91.69 94 PRO A CA 1
ATOM 716 C C . PRO A 1 94 ? -5.117 11.658 12.933 1.00 91.69 94 PRO A C 1
ATOM 718 O O . PRO A 1 94 ? -5.929 11.306 13.789 1.00 91.69 94 PRO A O 1
ATOM 721 N N . GLU A 1 95 ? -5.299 11.474 11.628 1.00 92.62 95 GLU A N 1
ATOM 722 C CA . GLU A 1 95 ? -6.480 10.909 10.977 1.00 92.62 95 GLU A CA 1
ATOM 723 C C . GLU A 1 95 ? -6.767 9.475 11.449 1.00 92.62 95 GLU A C 1
ATOM 725 O O . GLU A 1 95 ? -7.915 9.066 11.548 1.00 92.62 95 GLU A O 1
ATOM 730 N N . LEU A 1 96 ? -5.730 8.711 11.811 1.00 92.06 96 LEU A N 1
ATOM 731 C CA . LEU A 1 96 ? -5.848 7.301 12.203 1.00 92.06 96 LEU A CA 1
ATOM 732 C C . LEU A 1 96 ? -5.951 7.094 13.717 1.00 92.06 96 LEU A C 1
ATOM 734 O O . LEU A 1 96 ? -6.019 5.953 14.187 1.00 92.06 96 LEU A O 1
ATOM 738 N N . SER A 1 97 ? -5.914 8.175 14.499 1.00 88.31 97 SER A N 1
ATOM 739 C CA . SER A 1 97 ? -5.818 8.097 15.958 1.00 88.31 97 SER A CA 1
ATOM 740 C C . SER A 1 97 ? -7.005 7.364 16.589 1.00 88.31 97 SER A C 1
ATOM 742 O O . SER A 1 97 ? -6.794 6.430 17.367 1.00 88.31 97 SER A O 1
ATOM 744 N N . ASP A 1 98 ? -8.231 7.718 16.202 1.00 87.25 98 ASP A N 1
ATOM 745 C CA . ASP A 1 98 ? -9.448 7.097 16.727 1.00 87.25 98 ASP A CA 1
ATOM 746 C C . ASP A 1 98 ? -9.613 5.659 16.228 1.00 87.25 98 ASP A C 1
ATOM 748 O O . ASP A 1 98 ? -9.939 4.762 17.014 1.00 87.25 98 ASP A O 1
ATOM 752 N N . VAL A 1 99 ? -9.301 5.401 14.955 1.00 91.56 99 VAL A N 1
ATOM 753 C CA . VAL A 1 99 ? -9.381 4.054 14.377 1.00 91.56 99 VAL A CA 1
ATOM 754 C C . VAL A 1 99 ? -8.456 3.087 15.105 1.00 91.56 99 VAL A C 1
ATOM 756 O O . VAL A 1 99 ? -8.855 1.969 15.413 1.00 91.56 99 VAL A O 1
ATOM 759 N N . ARG A 1 100 ? -7.245 3.514 15.468 1.00 89.00 100 ARG A N 1
ATOM 760 C CA . ARG A 1 100 ? -6.296 2.665 16.205 1.00 89.00 100 ARG A CA 1
ATOM 761 C C . ARG A 1 100 ? -6.752 2.292 17.603 1.00 89.00 100 ARG A C 1
ATOM 763 O O . ARG A 1 100 ? -6.373 1.235 18.103 1.00 89.00 100 ARG A O 1
ATOM 770 N N . VAL A 1 101 ? -7.527 3.158 18.248 1.00 89.56 101 VAL A N 1
ATOM 771 C CA . VAL A 1 101 ? -8.119 2.850 19.553 1.00 89.56 101 VAL A CA 1
ATOM 772 C C . VAL A 1 101 ? -9.239 1.823 19.388 1.00 89.56 101 VAL A C 1
ATOM 774 O O . VAL A 1 101 ? -9.368 0.922 20.216 1.00 89.56 101 VAL A O 1
ATOM 777 N N . GLN A 1 102 ? -10.027 1.941 18.319 1.00 90.56 102 GLN A N 1
ATOM 778 C CA . GLN A 1 102 ? -11.177 1.077 18.048 1.00 90.56 102 GLN A CA 1
ATOM 779 C C . GLN A 1 102 ? -10.782 -0.294 17.473 1.00 90.56 102 GLN A C 1
ATOM 781 O O . GLN A 1 102 ? -11.390 -1.302 17.832 1.00 90.56 102 GLN A O 1
ATOM 786 N N . ARG A 1 103 ? -9.755 -0.337 16.617 1.00 93.00 1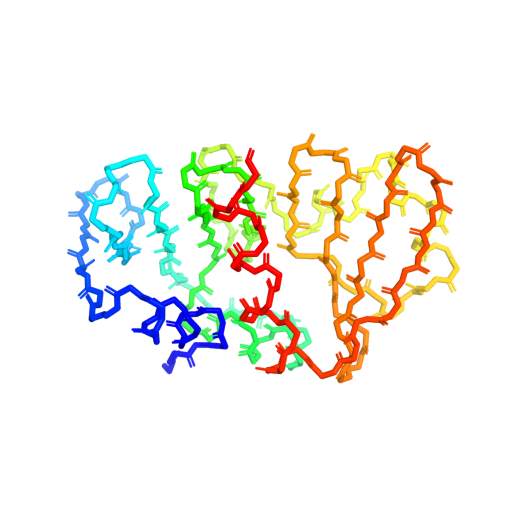03 ARG A N 1
ATOM 787 C CA . ARG A 1 103 ? -9.248 -1.518 15.902 1.00 93.00 103 ARG A CA 1
ATOM 788 C C . ARG A 1 103 ? -7.738 -1.683 16.138 1.00 93.00 103 ARG A C 1
ATOM 790 O O . ARG A 1 103 ? -6.934 -1.377 15.261 1.00 93.00 103 ARG A O 1
ATOM 797 N N . PRO A 1 104 ? -7.313 -2.147 17.327 1.00 89.75 104 PRO A N 1
ATOM 798 C CA . PRO A 1 104 ? -5.891 -2.254 17.673 1.00 89.75 104 PRO A CA 1
ATOM 799 C C . PRO A 1 104 ? -5.129 -3.326 16.876 1.00 89.75 104 PRO A C 1
ATOM 801 O O . PRO A 1 104 ? -3.900 -3.307 16.868 1.00 89.75 104 PRO A O 1
ATOM 804 N N . GLU A 1 105 ? -5.840 -4.255 16.232 1.00 91.75 105 GLU A N 1
ATOM 805 C CA . GLU A 1 105 ? -5.271 -5.303 15.370 1.00 91.75 105 GLU A CA 1
ATOM 806 C C . GLU A 1 105 ? -5.148 -4.860 13.900 1.00 91.75 105 GLU A C 1
ATOM 808 O O . GLU A 1 105 ? -4.577 -5.584 13.084 1.00 91.75 105 GLU A O 1
ATOM 813 N N . LEU A 1 106 ? -5.662 -3.673 13.550 1.00 93.19 106 LEU A N 1
ATOM 814 C CA . LEU A 1 106 ? -5.583 -3.125 12.202 1.00 93.19 106 LEU A CA 1
ATOM 815 C C . LEU A 1 106 ? -4.212 -2.487 11.947 1.00 93.19 106 LEU A C 1
ATOM 817 O O . LEU A 1 106 ? -3.782 -1.555 12.632 1.00 93.19 106 LEU A O 1
ATOM 821 N N . HIS A 1 107 ? -3.547 -2.959 10.896 1.00 94.06 107 HIS A N 1
ATOM 822 C CA . HIS A 1 107 ? -2.244 -2.476 10.457 1.00 94.06 107 HIS A CA 1
ATOM 823 C C . HIS A 1 107 ? -2.356 -1.746 9.116 1.00 94.06 107 HIS A C 1
ATOM 825 O O . HIS A 1 107 ? -2.394 -2.374 8.057 1.00 94.06 107 HIS A O 1
ATOM 831 N N . PHE A 1 108 ? -2.387 -0.413 9.158 1.00 94.94 108 PHE A N 1
ATOM 832 C CA . PHE A 1 108 ? -2.365 0.433 7.962 1.00 94.94 108 PHE A CA 1
ATOM 833 C C . PHE A 1 108 ? -1.028 0.353 7.231 1.00 94.94 108 PHE A C 1
ATOM 835 O O . PHE A 1 108 ? 0.028 0.384 7.861 1.00 94.94 108 PHE A O 1
ATOM 842 N N . PHE A 1 109 ? -1.079 0.268 5.901 1.00 95.25 109 PHE A N 1
ATOM 843 C CA . PHE A 1 109 ? 0.108 0.122 5.061 1.00 95.25 109 PHE A CA 1
ATOM 844 C C . PHE A 1 109 ? 0.064 0.850 3.722 1.00 95.25 109 PHE A C 1
ATOM 846 O O . PHE A 1 109 ? 1.121 0.973 3.100 1.00 95.25 109 PHE A O 1
ATOM 853 N N . LEU A 1 110 ? -1.104 1.311 3.272 1.00 96.38 110 LEU A N 1
ATOM 854 C CA . LEU A 1 110 ? -1.220 2.193 2.114 1.00 96.38 110 LEU A CA 1
ATOM 855 C C . LEU A 1 110 ? -1.841 3.522 2.535 1.00 96.38 110 LEU A C 1
ATOM 857 O O . LEU A 1 110 ? -2.808 3.548 3.294 1.00 96.38 110 LEU A O 1
ATOM 861 N N . ASP A 1 111 ? -1.296 4.595 1.987 1.00 95.75 111 ASP A N 1
ATOM 862 C CA . ASP A 1 111 ? -1.820 5.953 2.046 1.00 95.75 111 ASP A CA 1
ATOM 863 C C . ASP A 1 111 ? -2.132 6.413 0.618 1.00 95.75 111 ASP A C 1
ATOM 865 O O . ASP A 1 111 ? -1.228 6.494 -0.219 1.00 95.75 111 ASP A O 1
ATOM 869 N N . ALA A 1 112 ? -3.390 6.734 0.343 1.00 94.19 112 ALA A N 1
ATOM 870 C CA . ALA A 1 112 ? -3.800 7.423 -0.864 1.00 94.19 112 ALA A CA 1
ATOM 871 C C . ALA A 1 112 ? -4.225 8.861 -0.529 1.00 94.19 112 ALA A C 1
ATOM 873 O O . ALA A 1 112 ? -5.265 9.129 0.077 1.00 94.19 112 ALA A O 1
ATOM 874 N N . ALA A 1 113 ? -3.372 9.797 -0.951 1.00 87.88 113 ALA A N 1
ATOM 875 C CA . ALA A 1 113 ? -3.546 11.245 -0.821 1.00 87.88 113 ALA A CA 1
ATOM 876 C C . ALA A 1 113 ? -3.771 11.803 0.607 1.00 87.88 113 ALA A C 1
ATOM 878 O O . ALA A 1 113 ? -4.193 12.950 0.740 1.00 87.88 113 ALA A O 1
ATOM 879 N N . ASN A 1 114 ? -3.429 11.062 1.664 1.00 86.69 114 ASN A N 1
ATOM 880 C CA . ASN A 1 114 ? -3.749 11.345 3.072 1.00 86.69 114 ASN A CA 1
ATOM 881 C C . ASN A 1 114 ? -5.257 11.429 3.364 1.00 86.69 114 ASN A C 1
ATOM 883 O O . ASN A 1 114 ? -5.657 12.038 4.352 1.00 86.69 114 ASN A O 1
ATOM 887 N N . VAL A 1 115 ? -6.081 10.853 2.489 1.00 90.31 115 VAL A N 1
ATOM 888 C CA . VAL A 1 115 ? -7.544 10.823 2.627 1.00 90.31 115 VAL A CA 1
ATOM 889 C C . VAL A 1 115 ? -8.007 9.387 2.810 1.00 90.31 115 VAL A C 1
ATOM 891 O O . VAL A 1 115 ? -8.776 9.092 3.717 1.00 90.31 115 VAL A O 1
ATOM 894 N N . TRP A 1 116 ? -7.485 8.477 1.989 1.00 95.12 116 TRP A N 1
ATOM 895 C CA . TRP A 1 116 ? -7.838 7.066 2.036 1.00 95.12 116 TRP A CA 1
ATOM 896 C C . TRP A 1 116 ? -6.669 6.246 2.556 1.00 95.12 116 TRP A C 1
ATOM 898 O O . TRP A 1 116 ? -5.587 6.231 1.966 1.00 95.12 116 TRP A O 1
ATOM 908 N N . PHE A 1 117 ? -6.893 5.523 3.644 1.00 96.75 117 PHE A N 1
ATOM 909 C CA . PHE A 1 117 ? -5.886 4.669 4.257 1.00 96.75 117 PHE A CA 1
ATOM 910 C C . PHE A 1 117 ? -6.318 3.215 4.166 1.00 96.75 117 PHE A C 1
ATOM 912 O O . PHE A 1 117 ? -7.438 2.872 4.537 1.00 96.75 117 PHE A O 1
ATOM 919 N N . TYR A 1 118 ? -5.420 2.343 3.716 1.00 96.50 118 TYR A N 1
ATOM 920 C CA . TYR A 1 118 ? -5.713 0.916 3.606 1.00 96.50 118 TYR A CA 1
ATOM 921 C C . TYR A 1 118 ? -4.849 0.113 4.564 1.00 96.50 118 TYR A C 1
ATOM 923 O O . TYR A 1 118 ? -3.645 0.356 4.706 1.00 96.50 118 TYR A O 1
ATOM 931 N N . GLY A 1 119 ? -5.479 -0.845 5.231 1.00 95.88 119 GLY A N 1
ATOM 932 C CA . GLY A 1 119 ? -4.866 -1.669 6.260 1.00 95.88 119 GLY A CA 1
ATOM 933 C C . GLY A 1 119 ? -5.291 -3.125 6.188 1.00 95.88 119 GLY A C 1
ATOM 934 O O . GLY A 1 119 ? -6.220 -3.480 5.467 1.00 95.88 119 GLY A O 1
ATOM 935 N N . ILE A 1 120 ? -4.590 -3.965 6.943 1.00 95.62 120 ILE A N 1
ATOM 936 C CA . ILE A 1 120 ? -4.918 -5.380 7.120 1.00 95.62 120 ILE A CA 1
ATOM 937 C C . ILE A 1 120 ? -5.296 -5.628 8.577 1.00 95.62 120 ILE A C 1
ATOM 939 O O . ILE A 1 120 ? -4.542 -5.254 9.477 1.00 95.62 120 ILE A O 1
ATOM 943 N N . GLU A 1 121 ? -6.432 -6.285 8.800 1.00 94.06 121 GLU A N 1
ATOM 944 C CA . GLU A 1 121 ? -6.831 -6.838 10.097 1.00 94.06 121 GLU A CA 1
ATOM 945 C C . GLU A 1 121 ? -7.155 -8.327 9.913 1.00 94.06 121 GLU A C 1
ATOM 947 O O . GLU A 1 121 ? -8.122 -8.695 9.241 1.00 94.06 121 GLU A O 1
ATOM 952 N N . GLY A 1 122 ? -6.306 -9.199 10.465 1.00 92.00 122 GLY A N 1
ATOM 953 C CA . GLY A 1 122 ? -6.366 -10.634 10.185 1.00 92.00 122 GLY A CA 1
ATOM 954 C C . GLY A 1 122 ? -6.221 -10.919 8.686 1.00 92.00 122 GLY A C 1
ATOM 955 O O . GLY A 1 122 ? -5.220 -10.542 8.082 1.00 92.00 122 GLY A O 1
ATOM 956 N N . ASP A 1 123 ? -7.238 -11.546 8.097 1.00 92.75 123 ASP A N 1
ATOM 957 C CA . ASP A 1 123 ? -7.300 -11.885 6.668 1.00 92.75 123 ASP A CA 1
ATOM 958 C C . ASP A 1 123 ? -8.182 -10.907 5.863 1.00 92.75 123 ASP A C 1
ATOM 960 O O . ASP A 1 123 ? -8.637 -11.236 4.768 1.00 92.75 123 ASP A O 1
ATOM 964 N N . THR A 1 124 ? -8.459 -9.717 6.407 1.00 95.75 124 THR A N 1
ATOM 965 C CA . THR A 1 124 ? -9.352 -8.721 5.799 1.00 95.75 124 THR A CA 1
ATOM 966 C C . THR A 1 124 ? -8.582 -7.458 5.421 1.00 95.75 124 THR A C 1
ATOM 968 O O . THR A 1 124 ? -7.896 -6.864 6.255 1.00 95.75 124 THR A O 1
ATOM 971 N N . LEU A 1 125 ? -8.732 -7.018 4.171 1.00 97.19 125 LEU A N 1
ATOM 972 C CA . LEU A 1 125 ? -8.370 -5.679 3.722 1.00 97.19 125 LEU A CA 1
ATOM 973 C C . LEU A 1 125 ? -9.437 -4.687 4.182 1.00 97.19 125 LEU A C 1
ATOM 975 O O . LEU A 1 125 ? -10.632 -4.901 3.985 1.00 97.19 125 LEU A O 1
ATOM 979 N N . VAL A 1 126 ? -8.993 -3.584 4.762 1.00 97.06 126 VAL A N 1
ATOM 980 C CA . VAL A 1 126 ? -9.842 -2.518 5.292 1.00 97.06 126 VAL A CA 1
ATOM 981 C C . VAL A 1 126 ? -9.461 -1.212 4.613 1.00 97.06 126 VAL A C 1
ATOM 983 O O . VAL A 1 126 ? -8.273 -0.929 4.454 1.00 97.06 126 VAL A O 1
ATOM 986 N N . ALA A 1 127 ? -10.459 -0.412 4.252 1.00 96.62 127 ALA A N 1
ATOM 987 C CA . ALA A 1 127 ? -10.297 0.979 3.853 1.00 96.62 127 ALA A CA 1
ATOM 988 C C . ALA A 1 127 ? -10.844 1.900 4.945 1.00 96.62 127 ALA A C 1
ATOM 990 O O . ALA A 1 127 ? -11.900 1.634 5.520 1.00 96.62 127 ALA A O 1
ATOM 991 N N . PHE A 1 128 ? -10.131 2.985 5.209 1.00 96.88 128 PHE A N 1
ATOM 992 C CA . PHE A 1 128 ? -10.578 4.081 6.049 1.00 96.88 128 PHE A CA 1
ATOM 993 C C . PHE A 1 128 ? -10.605 5.369 5.229 1.00 96.88 128 PHE A C 1
ATOM 995 O O . PHE A 1 128 ? -9.581 5.757 4.665 1.00 96.88 128 PHE A O 1
ATOM 1002 N N . ASP A 1 129 ? -11.778 5.993 5.176 1.00 95.75 129 ASP A N 1
ATOM 1003 C CA . ASP A 1 129 ? -12.004 7.325 4.625 1.00 95.75 129 ASP A CA 1
ATOM 1004 C C . ASP A 1 129 ? -11.869 8.348 5.757 1.00 95.75 129 ASP A C 1
ATOM 1006 O O . ASP A 1 129 ? -12.731 8.430 6.634 1.00 95.75 129 ASP A O 1
ATOM 1010 N N . ALA A 1 130 ? -10.784 9.121 5.751 1.00 93.69 130 ALA A N 1
ATOM 1011 C CA . ALA A 1 130 ? -10.527 10.134 6.768 1.00 93.69 130 ALA A CA 1
ATOM 1012 C C . ALA A 1 130 ? -11.405 11.388 6.618 1.00 93.69 130 ALA A C 1
ATOM 1014 O O . ALA A 1 130 ? -11.605 12.100 7.603 1.00 93.69 130 ALA A O 1
ATOM 1015 N N . ASP A 1 131 ? -11.939 11.666 5.423 1.00 93.06 131 ASP A N 1
ATOM 1016 C CA . ASP A 1 131 ? -12.837 12.806 5.205 1.00 93.06 131 ASP A CA 1
ATOM 1017 C C . ASP A 1 131 ? -14.230 12.523 5.786 1.00 93.06 131 ASP A C 1
ATOM 1019 O O . ASP A 1 131 ? -14.899 13.437 6.285 1.00 93.06 131 ASP A O 1
ATOM 1023 N N . LEU A 1 132 ? -14.666 11.260 5.729 1.00 94.31 132 LEU A N 1
ATOM 1024 C CA . LEU A 1 132 ? -15.963 10.816 6.249 1.00 94.31 132 LEU A CA 1
ATOM 1025 C C . LEU A 1 132 ? -15.892 10.160 7.635 1.00 94.31 132 LEU A C 1
ATOM 1027 O O . LEU A 1 132 ? -16.938 9.987 8.260 1.00 94.31 132 LEU A O 1
ATOM 1031 N N . ASP A 1 133 ? -14.692 9.844 8.127 1.00 93.12 133 ASP A N 1
ATOM 1032 C CA . ASP A 1 133 ? -14.461 9.034 9.333 1.00 93.12 133 ASP A CA 1
ATOM 1033 C C . ASP A 1 133 ? -15.168 7.663 9.245 1.00 93.12 133 ASP A C 1
ATOM 1035 O O . ASP A 1 133 ? -15.791 7.172 10.190 1.00 93.12 133 ASP A O 1
ATOM 1039 N N . GLU A 1 134 ? -15.106 7.042 8.060 1.00 94.81 134 GLU A N 1
ATOM 1040 C CA . GLU A 1 134 ? -15.802 5.792 7.744 1.00 94.81 134 GLU A CA 1
ATOM 1041 C C . GLU A 1 134 ? -14.824 4.643 7.484 1.00 94.81 134 GLU A C 1
ATOM 1043 O O . GLU A 1 134 ? -13.842 4.764 6.753 1.00 94.81 134 GLU A O 1
ATOM 1048 N N . ILE A 1 135 ? -15.123 3.480 8.067 1.00 94.88 135 ILE A N 1
ATOM 1049 C CA . ILE A 1 135 ? -14.354 2.246 7.892 1.00 94.88 135 ILE A CA 1
ATOM 1050 C C . ILE A 1 135 ? -15.169 1.270 7.049 1.00 94.88 135 ILE A C 1
ATOM 1052 O O . ILE A 1 135 ? -16.303 0.934 7.397 1.00 94.88 135 ILE A O 1
ATOM 1056 N N . THR A 1 136 ? -14.556 0.755 5.987 1.00 96.25 136 THR A N 1
ATOM 1057 C CA . THR A 1 136 ? -15.144 -0.262 5.112 1.00 96.25 136 THR A CA 1
ATOM 1058 C C . THR A 1 136 ? -14.265 -1.506 5.075 1.00 96.25 136 THR A C 1
ATOM 1060 O O . THR A 1 136 ? -13.086 -1.440 4.729 1.00 96.25 136 THR A O 1
ATOM 1063 N N . ASP A 1 137 ? -14.849 -2.661 5.386 1.00 96.62 137 ASP A N 1
ATOM 1064 C CA . ASP A 1 137 ? -14.193 -3.953 5.192 1.00 96.62 137 ASP A CA 1
ATOM 1065 C C . ASP A 1 137 ? -14.336 -4.374 3.721 1.00 96.62 137 ASP A C 1
ATOM 1067 O O . ASP A 1 137 ? -15.442 -4.604 3.228 1.00 96.62 137 ASP A O 1
ATOM 1071 N N . LEU A 1 138 ? -13.209 -4.476 3.016 1.00 96.38 138 LEU A N 1
ATOM 1072 C CA . LEU A 1 138 ? -13.147 -4.832 1.595 1.00 96.38 138 LEU A CA 1
ATOM 1073 C C . LEU A 1 138 ? -13.049 -6.350 1.364 1.00 96.38 138 LEU A C 1
ATOM 1075 O O . LEU A 1 138 ? -13.193 -6.816 0.236 1.00 96.38 138 LEU A O 1
ATOM 1079 N N . GLY A 1 139 ? -12.844 -7.136 2.426 1.00 96.44 139 GLY A N 1
ATOM 1080 C CA . GLY A 1 139 ? -12.775 -8.598 2.368 1.00 96.44 139 GLY A CA 1
ATOM 1081 C C . GLY A 1 139 ? -11.365 -9.121 2.099 1.00 96.44 139 GLY A C 1
ATOM 1082 O O . GLY A 1 139 ? -10.390 -8.518 2.532 1.00 96.44 139 GLY A O 1
ATOM 1083 N N . ASP A 1 140 ? -11.251 -10.264 1.421 1.00 95.62 140 ASP A N 1
ATOM 1084 C CA . ASP A 1 140 ? -9.962 -10.914 1.144 1.00 95.62 140 ASP A CA 1
ATOM 1085 C C . ASP A 1 140 ? -9.033 -9.977 0.340 1.00 95.62 140 ASP A C 1
ATOM 1087 O O . ASP A 1 140 ? -9.388 -9.596 -0.783 1.00 95.62 140 ASP A O 1
ATOM 1091 N N . PRO A 1 141 ? -7.834 -9.630 0.856 1.00 95.31 141 PRO A N 1
ATOM 1092 C CA . PRO A 1 141 ? -6.872 -8.788 0.156 1.00 95.31 141 PRO A CA 1
ATOM 1093 C C . PRO A 1 141 ? -6.566 -9.268 -1.262 1.00 95.31 141 PRO A C 1
ATOM 1095 O O . PRO A 1 141 ? -6.360 -8.439 -2.150 1.00 95.31 141 PRO A O 1
ATOM 1098 N N . ALA A 1 142 ? -6.529 -10.586 -1.494 1.00 93.75 142 ALA A N 1
ATOM 1099 C CA . ALA A 1 142 ? -6.197 -11.146 -2.801 1.00 93.75 142 ALA A CA 1
ATOM 1100 C C . ALA A 1 142 ? -7.265 -10.864 -3.863 1.00 93.75 142 ALA A C 1
ATOM 1102 O O . ALA A 1 142 ? -6.935 -10.760 -5.044 1.00 93.75 142 ALA A O 1
ATOM 1103 N N . ALA A 1 143 ? -8.521 -10.713 -3.440 1.00 95.00 143 ALA A N 1
ATOM 1104 C CA . ALA A 1 143 ? -9.629 -10.329 -4.304 1.00 95.00 143 ALA A CA 1
ATOM 1105 C C . ALA A 1 143 ? -9.789 -8.803 -4.386 1.00 95.00 143 ALA A C 1
ATOM 1107 O O . ALA A 1 143 ? -10.030 -8.277 -5.466 1.00 95.00 143 ALA A O 1
ATOM 1108 N N . ALA A 1 144 ? -9.613 -8.094 -3.268 1.00 96.44 144 ALA A N 1
ATOM 1109 C CA . ALA A 1 144 ? -9.925 -6.670 -3.165 1.00 96.44 144 ALA A CA 1
ATOM 1110 C C . ALA A 1 144 ? -8.823 -5.734 -3.695 1.00 96.44 144 ALA A C 1
ATOM 1112 O O . ALA A 1 144 ? -9.130 -4.680 -4.249 1.00 96.44 144 ALA A O 1
ATOM 1113 N N . LEU A 1 145 ? -7.537 -6.085 -3.551 1.00 94.69 145 LEU A N 1
ATOM 1114 C CA . LEU A 1 145 ? -6.440 -5.235 -4.042 1.00 94.69 145 LEU A CA 1
ATOM 1115 C C . LEU A 1 145 ? -6.454 -5.024 -5.568 1.00 94.69 145 LEU A C 1
ATOM 1117 O O . LEU A 1 145 ? -6.213 -3.892 -5.985 1.00 94.69 145 LEU A O 1
ATOM 1121 N N . PRO A 1 146 ? -6.707 -6.044 -6.415 1.00 93.62 146 PRO A N 1
ATOM 1122 C CA . PRO A 1 146 ? -6.859 -5.834 -7.855 1.00 93.62 146 PRO A CA 1
ATOM 1123 C C . PRO A 1 146 ? -7.933 -4.803 -8.208 1.00 93.62 146 PRO A C 1
ATOM 1125 O O . PRO A 1 146 ? -7.672 -3.913 -9.020 1.00 93.62 146 PRO A O 1
ATOM 1128 N N . ASP A 1 147 ? -9.105 -4.899 -7.577 1.00 93.94 147 ASP A N 1
ATOM 1129 C CA . ASP A 1 147 ? -10.228 -3.991 -7.821 1.00 93.94 147 ASP A CA 1
ATOM 1130 C C . ASP A 1 147 ? -9.874 -2.568 -7.376 1.00 93.94 147 ASP A C 1
ATOM 1132 O O . ASP A 1 147 ? -10.006 -1.630 -8.161 1.00 93.94 147 ASP A O 1
ATOM 1136 N N . LEU A 1 148 ? -9.302 -2.426 -6.173 1.00 94.19 148 LEU A N 1
ATOM 1137 C CA . LEU A 1 148 ? -8.814 -1.150 -5.646 1.00 94.19 148 LEU A CA 1
ATOM 1138 C C . LEU A 1 148 ? -7.816 -0.479 -6.600 1.00 94.19 148 LEU A C 1
ATOM 1140 O O . LEU A 1 148 ? -7.951 0.695 -6.932 1.00 94.19 148 LEU A O 1
ATOM 1144 N N . LEU A 1 149 ? -6.779 -1.206 -7.027 1.00 92.50 149 LEU A N 1
ATOM 1145 C CA . LEU A 1 149 ? -5.752 -0.632 -7.897 1.00 92.50 149 LEU A CA 1
ATOM 1146 C C . LEU A 1 149 ? -6.302 -0.293 -9.284 1.00 92.50 149 LEU A C 1
ATOM 1148 O O . LEU A 1 149 ? -5.785 0.616 -9.921 1.00 92.50 149 LEU A O 1
ATOM 1152 N N . THR A 1 150 ? -7.333 -0.999 -9.746 1.00 91.06 150 THR A N 1
ATOM 1153 C CA . THR A 1 150 ? -8.006 -0.681 -11.009 1.00 91.06 150 THR A CA 1
ATOM 1154 C C . THR A 1 150 ? -8.836 0.595 -10.888 1.00 91.06 150 THR A C 1
ATOM 1156 O O . THR A 1 150 ? -8.742 1.452 -11.758 1.00 91.06 150 THR A O 1
ATOM 1159 N N . GLU A 1 151 ? -9.572 0.774 -9.790 1.00 90.75 151 GLU A N 1
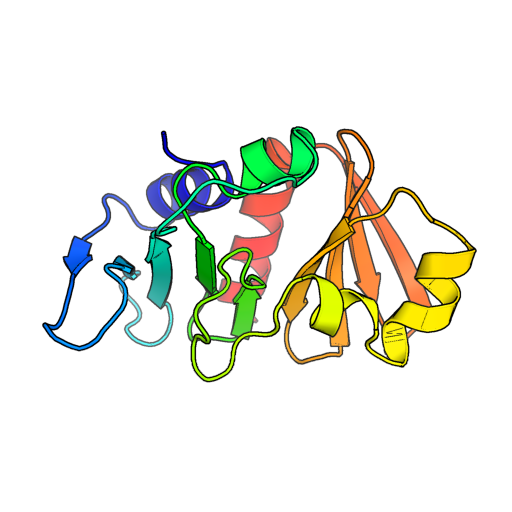ATOM 1160 C CA . GLU A 1 151 ? -10.353 1.992 -9.531 1.00 90.75 151 GLU A CA 1
ATOM 1161 C C . GLU A 1 151 ? -9.478 3.254 -9.558 1.00 90.75 151 GLU A C 1
ATOM 1163 O O . GLU A 1 151 ? -9.808 4.230 -10.228 1.00 90.75 151 GLU A O 1
ATOM 1168 N N . TRP A 1 152 ? -8.312 3.206 -8.911 1.00 88.94 152 TRP A N 1
ATOM 1169 C CA . TRP A 1 152 ? -7.355 4.317 -8.893 1.00 88.94 152 TRP A CA 1
ATOM 1170 C C . TRP A 1 152 ? -6.648 4.573 -10.231 1.00 88.94 152 TRP A C 1
ATOM 1172 O O . TRP A 1 152 ? -6.027 5.621 -10.396 1.00 88.94 152 TRP A O 1
ATOM 1182 N N . LEU A 1 153 ? -6.683 3.630 -11.178 1.00 85.12 153 LEU A N 1
ATOM 1183 C CA . LEU A 1 153 ? -6.199 3.872 -12.544 1.00 85.12 153 LEU A CA 1
ATOM 1184 C C . LEU A 1 153 ? -7.226 4.635 -13.390 1.00 85.12 153 LEU A C 1
ATOM 1186 O O . LEU A 1 153 ? -6.836 5.273 -14.367 1.00 85.12 153 LEU A O 1
ATOM 1190 N N . ASP A 1 154 ? -8.510 4.544 -13.038 1.00 81.50 154 ASP A N 1
ATOM 1191 C CA . ASP A 1 154 ? -9.622 5.143 -13.781 1.00 81.50 154 ASP A CA 1
ATOM 1192 C C . ASP A 1 154 ? -10.050 6.521 -13.227 1.00 81.50 154 ASP A C 1
ATOM 1194 O O . ASP A 1 154 ? -10.868 7.204 -13.855 1.00 81.50 154 ASP A O 1
ATOM 1198 N N . SER A 1 155 ? -9.515 6.927 -12.066 1.00 74.44 155 SER A N 1
ATOM 1199 C CA . SER A 1 155 ? -9.799 8.194 -11.364 1.00 74.44 155 SER A CA 1
ATOM 1200 C C . SER A 1 155 ? -8.982 9.379 -11.879 1.00 74.44 155 SER A C 1
ATOM 1202 O O . SER A 1 155 ? -9.585 10.445 -12.145 1.00 74.44 155 SER A O 1
#

Radius of gyration: 14.63 Å; chains: 1; bounding box: 41×27×41 Å

Organism: NCBI:txid1213861

pLDDT: mean 90.76, std 5.99, range [70.19, 97.19]

Foldseek 3Di:
DAALQRVLLCVVQNDWDWDDDPPDFTKIKGDHPDNLFIKIFGFADDDAPDDPLVCNRQVRTQWTAGGNNQKTFAGRHPDDDPPHHHQVRVCPPPLNVVVCVVQVQWGWTMDGVVQWIWTDRPQWIWIAGSVVRDIDTQGGCNVRVSVVSVVSNVD

Secondary structure (DSSP, 8-state):
-B-HHHHHHHHHH-S-EEE--TTS--EEEEE-SSSS-EEEEEEP-S-----HHHHHHHBTEEEEEEGGGTEEEPB-SSS--TTPPBHHHHHT-GGGHHHHHH-TT-EEEEEETTTEEEEEETTEEEEEETTTTEEEEEE-HHHHHHHHHHHHHH-

Sequence (155 aa):
MNGLVASVLTDLFGPPEPGSDADSLAWTTWRSNDPDHRSRLYRRTGPTDLPDALLACYGDFGGGFLIGSSIKMATIDSQDVHGLYRFDELAIQPELSDVRVQRPELHFFLDAANVWFYGIEGDTLVAFDADLDEITDLGDPAAALPDLLTEWLDS